Protein AF-A0A0K0D2H6-F1 (afdb_monomer_lite)

Sequence (112 aa):
MRNFSMELILKVNMQIYLVNLNDKCRLMITTSVRDDGMPDEGEHCPQVMDVLVYCVDSAPSLVNYSRVAQFEYVMFGRVYWIEGDDSGSNGARIAAYASFRGLLMRLKGGIF

InterPro domains:
  IPR005570 DNA-directed RNA polymerases I, II, and III subunit RPABC3 [PF03870] (3-109)
  IPR005570 DNA-directed RNA polymerases I, II, and III subunit RPABC3 [PTHR10917] (3-109)
  IPR005570 DNA-directed RNA polymerases I, II, and III subunit RPABC3 [S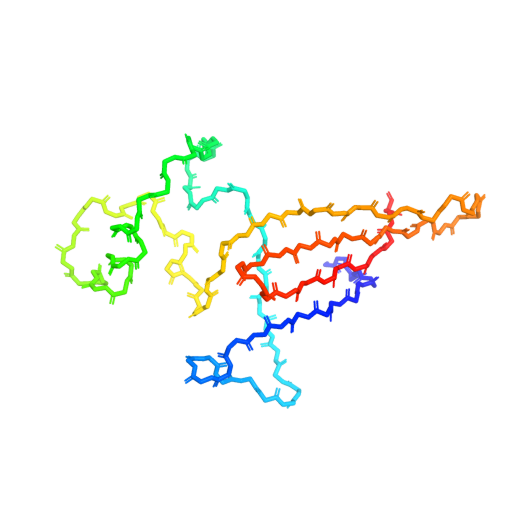M00658] (2-112)
  IPR012340 Nucleic acid-binding, OB-fold [G3DSA:2.40.50.140] (1-111)
  IPR012340 Nucleic acid-binding, OB-fold [SSF50249] (3-110)

Organism: Angiostrongylus cantonensis (NCBI:txid6313)

pLDDT: mean 75.75, std 19.24, range [37.97, 97.69]

Radius of gyration: 16.86 Å; chains: 1; bounding box: 42×36×37 Å

Foldseek 3Di:
DDDFPKDKDWFDDCVQPPDDPPDDDDDDDDQDQFPVPDGDPPPPDVCLVVCLVVPPPPDPPCPGRVSPVVDPDDFDWDWDDKDWDPPPDPWIKIWTWIDRPNIIMIMIGTDD

Structure (mmCIF, N/CA/C/O backbone):
data_AF-A0A0K0D2H6-F1
#
_entry.id   AF-A0A0K0D2H6-F1
#
loop_
_atom_site.group_PDB
_atom_site.id
_atom_site.type_symbol
_atom_site.label_atom_id
_atom_site.label_alt_id
_atom_site.label_comp_id
_atom_site.label_asym_id
_atom_site.label_entity_id
_atom_site.label_seq_id
_atom_site.pdbx_PDB_ins_code
_atom_site.Cartn_x
_atom_site.Cartn_y
_atom_site.Cartn_z
_atom_site.occupancy
_atom_site.B_iso_or_equiv
_atom_site.auth_seq_id
_atom_site.auth_comp_id
_atom_site.auth_asym_id
_atom_site.auth_atom_id
_atom_site.pdbx_PDB_model_num
ATOM 1 N N . MET A 1 1 ? -9.234 -16.355 -10.436 1.00 44.31 1 MET A N 1
ATOM 2 C CA . MET A 1 1 ? -8.472 -15.403 -9.601 1.00 44.31 1 MET A CA 1
ATOM 3 C C . MET A 1 1 ? -6.997 -15.754 -9.760 1.00 44.31 1 MET A C 1
ATOM 5 O O . MET A 1 1 ? -6.615 -16.847 -9.363 1.00 44.31 1 MET A O 1
ATOM 9 N N . ARG A 1 2 ? -6.206 -14.944 -10.481 1.00 50.50 2 ARG A N 1
ATOM 10 C CA . ARG A 1 2 ? -4.765 -15.214 -10.641 1.00 50.50 2 ARG A CA 1
ATOM 11 C C . ARG A 1 2 ? -4.081 -14.881 -9.320 1.00 50.50 2 ARG A C 1
ATOM 13 O O . ARG A 1 2 ? -4.241 -13.774 -8.821 1.00 50.50 2 ARG A O 1
ATOM 20 N N . ASN A 1 3 ? -3.384 -15.856 -8.751 1.00 60.81 3 ASN A N 1
ATOM 21 C CA . ASN A 1 3 ? -2.588 -15.652 -7.553 1.00 60.81 3 ASN A CA 1
ATOM 22 C C . ASN A 1 3 ? -1.203 -15.182 -7.998 1.00 60.81 3 ASN A C 1
ATOM 24 O O . ASN A 1 3 ? -0.542 -15.862 -8.784 1.00 60.81 3 ASN A O 1
ATOM 28 N N . PHE A 1 4 ? -0.802 -13.996 -7.559 1.00 71.50 4 PHE A N 1
ATOM 29 C CA . PHE A 1 4 ? 0.468 -13.396 -7.935 1.00 71.50 4 PHE A CA 1
ATOM 30 C C . PHE A 1 4 ? 1.441 -13.523 -6.768 1.00 71.50 4 PHE A C 1
ATOM 32 O O . PHE A 1 4 ? 1.119 -13.158 -5.641 1.00 71.50 4 PHE A O 1
ATOM 39 N N . SER A 1 5 ? 2.637 -14.052 -7.034 1.00 81.56 5 SER A N 1
ATOM 40 C CA . SER A 1 5 ? 3.681 -14.191 -6.017 1.00 81.56 5 SER A CA 1
ATOM 41 C C . SER A 1 5 ? 4.319 -12.826 -5.730 1.00 81.56 5 SER A C 1
ATOM 43 O O . SER A 1 5 ? 5.323 -12.454 -6.350 1.00 81.56 5 SER A O 1
ATOM 45 N N . MET A 1 6 ? 3.728 -12.082 -4.795 1.00 89.31 6 MET A N 1
ATOM 46 C CA . MET A 1 6 ? 4.206 -10.784 -4.314 1.00 89.31 6 MET A CA 1
ATOM 47 C C . MET A 1 6 ? 4.637 -10.856 -2.846 1.00 89.31 6 MET A C 1
ATOM 49 O O . MET A 1 6 ? 4.089 -11.626 -2.063 1.00 89.31 6 MET A O 1
ATOM 53 N N . GLU A 1 7 ? 5.617 -10.036 -2.483 1.00 92.50 7 GLU A N 1
ATOM 54 C CA . GLU A 1 7 ? 6.116 -9.867 -1.120 1.00 92.50 7 GLU A CA 1
ATOM 55 C C . GLU A 1 7 ? 5.937 -8.404 -0.702 1.00 92.50 7 GLU A C 1
ATOM 57 O O . GLU A 1 7 ? 6.311 -7.491 -1.444 1.00 92.50 7 GLU A O 1
ATOM 62 N N . LEU A 1 8 ? 5.377 -8.186 0.488 1.00 94.12 8 LEU A N 1
ATOM 63 C CA . LEU A 1 8 ? 5.143 -6.866 1.062 1.00 94.12 8 LEU A CA 1
ATOM 64 C C . LEU A 1 8 ? 5.908 -6.732 2.380 1.00 94.12 8 LEU A C 1
ATOM 66 O O . LEU A 1 8 ? 5.733 -7.538 3.289 1.00 94.12 8 LEU A O 1
ATOM 70 N N . ILE A 1 9 ? 6.692 -5.664 2.498 1.00 96.19 9 ILE A N 1
ATOM 71 C CA . ILE A 1 9 ? 7.186 -5.150 3.777 1.00 96.19 9 ILE A CA 1
ATOM 72 C C . ILE A 1 9 ? 6.538 -3.789 3.990 1.00 96.19 9 ILE A C 1
ATOM 74 O O . ILE A 1 9 ? 6.627 -2.928 3.116 1.00 96.19 9 ILE A O 1
ATOM 78 N N . LEU A 1 10 ? 5.905 -3.583 5.142 1.00 96.19 10 LEU A N 1
ATOM 79 C CA . LEU A 1 10 ? 5.204 -2.344 5.463 1.00 96.19 10 LEU A CA 1
ATOM 80 C C . LEU A 1 10 ? 5.380 -1.992 6.942 1.00 96.19 10 LEU A C 1
ATOM 82 O O . LEU A 1 10 ? 5.102 -2.812 7.814 1.00 96.19 10 LEU A O 1
ATOM 86 N N . LYS A 1 11 ? 5.813 -0.760 7.229 1.00 96.38 11 LYS A N 1
ATOM 87 C CA . LYS A 1 11 ? 5.752 -0.196 8.583 1.00 96.38 11 LYS A CA 1
ATOM 88 C C . LYS A 1 11 ? 4.353 0.364 8.843 1.00 96.38 11 LYS A C 1
ATOM 90 O O . LYS A 1 11 ? 3.876 1.187 8.070 1.00 96.38 11 LYS A O 1
ATOM 95 N N . VAL A 1 12 ? 3.737 -0.043 9.950 1.00 93.81 12 VAL A N 1
ATOM 96 C CA . VAL A 1 12 ? 2.414 0.421 10.398 1.00 93.81 12 VAL A CA 1
ATOM 97 C C . VAL A 1 12 ? 2.501 1.014 11.800 1.00 93.81 12 VAL A C 1
ATOM 99 O O . VAL A 1 12 ? 3.365 0.631 12.592 1.00 93.81 12 VAL A O 1
ATOM 102 N N . ASN A 1 13 ? 1.607 1.950 12.121 1.00 93.00 13 ASN A N 1
ATOM 103 C CA . ASN A 1 13 ? 1.492 2.475 13.479 1.00 93.00 13 ASN A CA 1
ATOM 104 C C . ASN A 1 13 ? 0.574 1.577 14.329 1.00 93.00 13 ASN A C 1
ATOM 106 O O . ASN A 1 13 ? -0.647 1.735 14.307 1.00 93.00 13 ASN A O 1
ATOM 110 N N . MET A 1 14 ? 1.174 0.675 15.113 1.00 92.25 14 MET A N 1
ATOM 111 C CA . MET A 1 14 ? 0.436 -0.288 15.944 1.00 92.25 14 MET A CA 1
ATOM 112 C C . MET A 1 14 ? -0.303 0.324 17.141 1.00 92.25 14 MET A C 1
ATOM 114 O O . MET A 1 14 ? -1.109 -0.362 17.760 1.00 92.25 14 MET A O 1
ATOM 118 N N . GLN A 1 15 ? -0.060 1.597 17.477 1.00 92.31 15 GLN A N 1
ATOM 119 C CA . GLN A 1 15 ? -0.806 2.267 18.547 1.00 92.31 15 GLN A CA 1
ATOM 120 C C . GLN A 1 15 ? -2.248 2.581 18.125 1.00 92.31 15 GLN A C 1
ATOM 122 O O . GLN A 1 15 ? -3.136 2.609 18.971 1.00 92.31 15 GLN A O 1
ATOM 127 N N . ILE A 1 16 ? -2.472 2.831 16.831 1.00 90.06 16 ILE A N 1
ATOM 128 C CA . ILE A 1 16 ? -3.784 3.220 16.285 1.00 90.06 16 ILE A CA 1
ATOM 129 C C . ILE A 1 16 ? -4.422 2.126 15.427 1.00 90.06 16 ILE A C 1
ATOM 131 O O . ILE A 1 16 ? -5.637 2.112 15.275 1.00 90.06 16 ILE A O 1
ATOM 135 N N . TYR A 1 17 ? -3.619 1.210 14.879 1.00 91.25 17 TYR A N 1
ATOM 136 C CA . TYR A 1 17 ? -4.100 0.074 14.103 1.00 91.25 17 TYR A CA 1
ATOM 137 C C . TYR A 1 17 ? -3.337 -1.184 14.503 1.00 91.25 17 TYR A C 1
ATOM 139 O O . TYR A 1 17 ? -2.194 -1.397 14.090 1.00 91.25 17 TYR A O 1
ATOM 147 N N . LEU A 1 18 ? -3.957 -1.991 15.362 1.00 93.25 18 LEU A N 1
ATOM 148 C CA . LEU A 1 18 ? -3.348 -3.211 15.872 1.00 93.25 18 LEU A CA 1
ATOM 149 C C . LEU A 1 18 ? -3.352 -4.289 14.786 1.00 93.25 18 LEU A C 1
ATOM 151 O O . LEU A 1 18 ? -4.392 -4.580 14.204 1.00 93.25 18 LEU A O 1
ATOM 155 N N . VAL A 1 19 ? -2.193 -4.903 14.559 1.00 92.69 19 VAL A N 1
ATOM 156 C CA . VAL A 1 19 ? -2.028 -6.017 13.622 1.00 92.69 19 VAL A CA 1
ATOM 157 C C . VAL A 1 19 ? -1.414 -7.194 14.365 1.00 92.69 19 VAL A C 1
ATOM 159 O O . VAL A 1 19 ? -0.396 -7.035 15.041 1.00 92.69 19 VAL A O 1
ATOM 162 N N . ASN A 1 20 ? -2.011 -8.373 14.225 1.00 93.81 20 ASN A N 1
ATOM 163 C CA . ASN A 1 20 ? -1.535 -9.613 14.822 1.00 93.81 20 ASN A CA 1
ATOM 164 C C . ASN A 1 20 ? -0.891 -10.529 13.778 1.00 93.81 20 ASN A C 1
ATOM 166 O O . ASN A 1 20 ? -1.110 -10.433 12.567 1.00 93.81 20 ASN A O 1
ATOM 170 N N . LEU A 1 21 ? -0.077 -11.465 14.263 1.00 93.69 21 LEU A N 1
ATOM 171 C CA . LEU A 1 21 ? 0.484 -12.514 13.419 1.00 93.69 21 LEU A CA 1
ATOM 172 C C . LEU A 1 21 ? -0.646 -13.365 12.821 1.00 93.69 21 LEU A C 1
ATOM 174 O O . LEU A 1 21 ?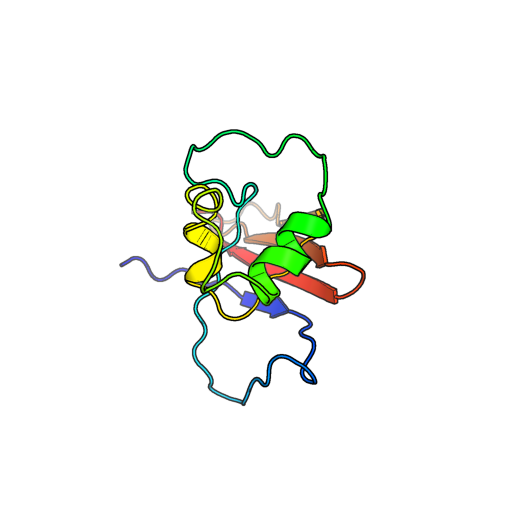 -1.544 -13.797 13.538 1.00 93.69 21 LEU A O 1
ATOM 178 N N . ASN A 1 22 ? -0.536 -13.662 11.524 1.00 93.31 22 ASN A N 1
ATOM 179 C CA . ASN A 1 22 ? -1.520 -14.392 10.710 1.00 93.31 22 ASN A CA 1
ATOM 180 C C . ASN A 1 22 ? -2.809 -13.631 10.361 1.00 93.31 22 ASN A C 1
ATOM 182 O O . ASN A 1 22 ? -3.699 -14.226 9.742 1.00 93.31 22 ASN A O 1
ATOM 186 N N . ASP A 1 23 ? -2.900 -12.336 10.674 1.00 93.31 23 ASP A N 1
ATOM 187 C CA . ASP A 1 23 ? -4.007 -11.516 10.189 1.00 93.31 23 ASP A CA 1
ATOM 188 C C . ASP A 1 23 ? -3.998 -11.455 8.656 1.00 93.31 23 ASP A C 1
ATOM 190 O O . ASP A 1 23 ? -2.965 -11.276 8.003 1.00 93.31 23 ASP A O 1
ATOM 194 N N . LYS A 1 24 ? -5.183 -11.612 8.064 1.00 92.50 24 LYS A N 1
ATOM 195 C CA . LYS A 1 24 ? -5.398 -11.414 6.630 1.00 92.50 24 LYS A CA 1
ATOM 196 C C . LYS A 1 24 ? -5.875 -9.990 6.418 1.00 92.50 24 LYS A C 1
ATOM 198 O O . LYS A 1 24 ? -6.935 -9.624 6.913 1.00 92.50 24 LYS A O 1
ATOM 203 N N . CYS A 1 25 ? -5.132 -9.210 5.645 1.00 88.19 25 CYS A N 1
ATOM 204 C CA . CYS A 1 25 ? -5.500 -7.836 5.335 1.00 88.19 25 CYS A CA 1
ATOM 205 C C . CYS A 1 25 ? -5.874 -7.663 3.858 1.00 88.19 25 CYS A C 1
ATOM 207 O O . CYS A 1 25 ? -5.395 -8.376 2.972 1.00 88.19 25 CYS A O 1
ATOM 209 N N . ARG A 1 26 ? -6.743 -6.682 3.596 1.00 91.81 26 ARG A N 1
ATOM 210 C CA . ARG A 1 26 ? -7.042 -6.188 2.251 1.00 91.81 26 ARG A CA 1
ATOM 211 C C . ARG A 1 26 ? -6.268 -4.893 2.035 1.00 91.81 26 ARG A C 1
ATOM 213 O O . ARG A 1 26 ? -6.570 -3.890 2.672 1.00 91.81 26 ARG A O 1
ATOM 220 N N . LEU A 1 27 ? -5.300 -4.913 1.123 1.00 91.00 27 LEU A N 1
ATOM 221 C CA . LEU A 1 27 ? -4.514 -3.738 0.749 1.00 91.00 27 LEU A CA 1
ATOM 222 C C . LEU A 1 27 ? -5.006 -3.161 -0.581 1.00 91.00 27 LEU A C 1
ATOM 224 O O . LEU A 1 27 ? -5.203 -3.899 -1.545 1.00 91.00 27 LEU A O 1
ATOM 228 N N . MET A 1 28 ? -5.139 -1.837 -0.643 1.00 90.75 28 MET A N 1
ATOM 229 C CA . MET A 1 28 ? -5.362 -1.090 -1.878 1.00 90.75 28 MET A CA 1
ATOM 230 C C . MET A 1 28 ? -4.352 0.051 -1.971 1.00 90.75 28 MET A C 1
ATOM 232 O O . MET A 1 28 ? -4.159 0.794 -1.014 1.00 90.75 28 MET A O 1
ATOM 236 N N . ILE A 1 29 ? -3.721 0.190 -3.136 1.00 89.44 29 ILE A N 1
ATOM 237 C CA . ILE A 1 29 ? -2.852 1.321 -3.469 1.00 89.44 29 ILE A CA 1
ATOM 238 C C . ILE A 1 29 ? -3.564 2.110 -4.564 1.00 89.44 29 ILE A C 1
ATOM 240 O O . ILE A 1 29 ? -3.976 1.536 -5.571 1.00 89.44 29 ILE A O 1
ATOM 244 N N . THR A 1 30 ? -3.733 3.414 -4.359 1.00 87.19 30 THR A N 1
ATOM 245 C CA . THR A 1 30 ? -4.402 4.310 -5.307 1.00 87.19 30 THR A CA 1
ATOM 246 C C . THR A 1 30 ? -3.686 5.654 -5.352 1.00 87.19 30 THR A C 1
ATOM 248 O O . THR A 1 30 ? -3.113 6.087 -4.353 1.00 87.19 30 THR A O 1
ATOM 251 N N . THR A 1 31 ? -3.709 6.307 -6.510 1.00 83.56 31 THR A N 1
ATOM 252 C CA . THR A 1 31 ? -3.178 7.666 -6.702 1.00 83.56 31 THR A CA 1
ATOM 253 C C . THR A 1 31 ? -4.216 8.751 -6.420 1.00 83.56 31 THR A C 1
ATOM 255 O O . THR A 1 31 ? -3.849 9.914 -6.310 1.00 83.56 31 THR A O 1
ATOM 258 N N . SER A 1 32 ? -5.496 8.382 -6.308 1.00 78.75 32 SER A N 1
ATOM 259 C CA . SER A 1 32 ? -6.602 9.284 -5.978 1.00 78.75 32 SER A CA 1
ATOM 260 C C . SER A 1 32 ? -7.580 8.595 -5.031 1.00 78.75 32 SER A C 1
ATOM 262 O O . SER A 1 32 ? -7.844 7.393 -5.149 1.00 78.75 32 SER A O 1
ATOM 264 N N . VAL A 1 33 ? -8.099 9.359 -4.071 1.00 74.50 33 VAL A N 1
ATOM 265 C CA . VAL A 1 33 ? -9.156 8.911 -3.151 1.00 74.50 33 VAL A CA 1
ATOM 266 C C . VAL A 1 33 ? -10.545 9.088 -3.775 1.00 74.50 33 VAL A C 1
ATOM 268 O O . VAL A 1 33 ? -11.500 8.450 -3.337 1.00 74.50 33 VAL A O 1
ATOM 271 N N . ARG A 1 34 ? -10.648 9.927 -4.812 1.00 72.12 34 ARG A N 1
ATOM 272 C CA . ARG A 1 34 ? -11.903 10.219 -5.499 1.00 72.12 34 ARG A CA 1
ATOM 273 C C . ARG A 1 34 ? -12.375 9.008 -6.298 1.00 72.12 34 ARG A C 1
ATOM 275 O O . ARG A 1 34 ? -11.575 8.292 -6.902 1.00 72.12 34 ARG A O 1
ATOM 282 N N . ASP A 1 35 ? -13.687 8.819 -6.351 1.00 71.12 35 ASP A N 1
ATOM 283 C CA . ASP A 1 35 ? -14.302 7.773 -7.178 1.00 71.12 35 ASP A CA 1
ATOM 284 C C . ASP A 1 35 ? -14.572 8.203 -8.627 1.00 71.12 35 ASP A C 1
ATOM 286 O O . ASP A 1 35 ? -14.888 7.365 -9.468 1.00 71.12 35 ASP A O 1
ATOM 290 N N . ASP A 1 36 ? -14.377 9.484 -8.943 1.00 70.94 36 ASP A N 1
ATOM 291 C CA . ASP A 1 36 ? -14.575 10.053 -10.283 1.00 70.94 36 ASP A CA 1
ATOM 292 C C . ASP A 1 36 ? -13.393 9.834 -11.246 1.00 70.94 36 ASP A C 1
ATOM 294 O O . ASP A 1 36 ? -13.475 10.195 -12.418 1.00 70.94 36 ASP A O 1
ATOM 298 N N . GLY A 1 37 ? -12.298 9.231 -10.772 1.00 67.00 37 GLY A N 1
ATOM 299 C CA . GLY A 1 37 ? -11.114 8.945 -11.583 1.00 67.00 37 GLY A CA 1
ATOM 300 C C . GLY A 1 37 ? -10.287 10.177 -11.955 1.00 67.00 37 GLY A C 1
ATOM 301 O O . GLY A 1 37 ? -9.307 10.038 -12.689 1.00 67.00 37 GLY A O 1
ATOM 302 N N . MET A 1 38 ? -10.635 11.361 -11.443 1.00 69.12 38 MET A N 1
ATOM 303 C CA . MET A 1 38 ? -9.836 12.560 -11.659 1.00 69.12 38 MET A CA 1
ATOM 304 C C . MET A 1 38 ? -8.533 12.486 -10.847 1.00 69.12 38 MET A C 1
ATOM 306 O O . MET A 1 38 ? -8.528 11.963 -9.720 1.00 69.12 38 MET A O 1
ATOM 310 N N . PRO A 1 39 ? -7.411 12.981 -11.409 1.00 65.75 39 PRO A N 1
ATOM 311 C CA . PRO A 1 39 ? -6.152 13.048 -10.683 1.00 65.75 39 PRO A CA 1
ATOM 312 C C . PRO A 1 39 ? -6.308 13.928 -9.441 1.00 65.75 39 PRO A C 1
ATOM 314 O O . PRO A 1 39 ? -7.070 14.893 -9.431 1.00 65.75 39 PRO A O 1
ATOM 317 N N . ASP A 1 40 ? -5.588 13.571 -8.382 1.00 65.38 40 ASP A N 1
ATOM 318 C CA . ASP A 1 40 ? -5.532 14.383 -7.172 1.00 65.38 40 ASP A CA 1
ATOM 319 C C . ASP A 1 40 ? -4.796 15.697 -7.493 1.00 65.38 40 ASP A C 1
ATOM 321 O O . ASP A 1 40 ? -3.665 15.670 -7.983 1.00 65.38 40 ASP A O 1
ATOM 325 N N . GLU A 1 41 ? -5.431 16.850 -7.261 1.00 64.31 41 GLU A N 1
ATOM 326 C CA . GLU A 1 41 ? -4.910 18.173 -7.663 1.00 64.31 41 GLU A CA 1
ATOM 327 C C . GLU A 1 41 ? -3.781 18.679 -6.743 1.00 64.31 41 GLU A C 1
ATOM 329 O O . GLU A 1 41 ? -3.324 19.814 -6.847 1.00 64.31 41 GLU A O 1
ATOM 334 N N . GLY A 1 42 ? -3.279 17.823 -5.848 1.00 53.72 42 GLY A N 1
ATOM 335 C CA . GLY A 1 42 ? -2.123 18.107 -4.999 1.00 53.72 42 GLY A CA 1
ATOM 336 C C . GLY A 1 42 ? -2.425 19.021 -3.811 1.00 53.72 42 GLY A C 1
ATOM 337 O O . GLY A 1 42 ? -1.553 19.201 -2.956 1.00 53.72 42 GLY A O 1
ATOM 338 N N . GLU A 1 43 ? -3.646 19.547 -3.703 1.00 52.38 43 GLU A N 1
ATOM 339 C CA . GLU A 1 43 ? -4.093 20.265 -2.518 1.00 52.38 43 GLU A CA 1
ATOM 340 C C . GLU A 1 43 ? -4.489 19.258 -1.440 1.00 52.38 43 GLU A C 1
ATOM 342 O O . GLU A 1 43 ? -5.601 18.739 -1.351 1.00 52.38 43 GLU A O 1
ATOM 347 N N . HIS A 1 44 ? -3.497 18.932 -0.620 1.00 51.28 44 HIS A N 1
ATOM 348 C CA . HIS A 1 44 ? -3.686 18.103 0.548 1.00 51.28 44 HIS A CA 1
ATOM 349 C C . HIS A 1 44 ? -4.513 18.894 1.563 1.00 51.28 44 HIS A C 1
ATOM 351 O O . HIS A 1 44 ? -3.961 19.647 2.358 1.00 51.28 44 HIS A O 1
ATOM 357 N N . CYS A 1 45 ? -5.839 18.763 1.528 1.00 47.78 45 CYS A N 1
ATOM 358 C CA . CYS A 1 45 ? -6.697 19.317 2.565 1.00 47.78 45 CYS A CA 1
ATOM 359 C C . CYS A 1 45 ? -6.566 18.441 3.824 1.00 47.78 45 CYS A C 1
ATOM 361 O O . CYS A 1 45 ? -7.174 17.368 3.863 1.00 47.78 45 CYS A O 1
ATOM 363 N N . PRO A 1 46 ? -5.839 18.860 4.886 1.00 47.72 46 PRO A N 1
ATOM 364 C CA . PRO A 1 46 ? -5.846 18.138 6.166 1.00 47.72 46 PRO A CA 1
ATOM 365 C C . PRO A 1 46 ? -7.272 17.997 6.712 1.00 47.72 46 PRO A C 1
ATOM 367 O O . PRO A 1 46 ? -7.607 16.992 7.326 1.00 47.72 46 PRO A O 1
ATOM 370 N N . GLN A 1 47 ? -8.134 18.950 6.348 1.00 47.22 47 GLN A N 1
ATOM 371 C CA . GLN A 1 47 ? -9.565 18.946 6.611 1.00 47.22 47 GLN A CA 1
ATOM 372 C C . GLN A 1 47 ? -10.250 17.678 6.102 1.00 47.22 47 GLN A C 1
ATOM 374 O O . GLN A 1 47 ? -11.131 17.193 6.776 1.00 47.22 47 GLN A O 1
ATOM 379 N N . VAL A 1 48 ? -9.848 17.090 4.971 1.00 49.66 48 VAL A N 1
ATOM 380 C CA . VAL A 1 48 ? -10.496 15.882 4.422 1.00 49.66 48 VAL A CA 1
ATOM 381 C C . VAL A 1 48 ? -10.117 14.628 5.219 1.00 49.66 48 VAL A C 1
ATOM 383 O O . VAL A 1 48 ? -10.940 13.729 5.363 1.00 49.66 48 VAL A O 1
ATOM 386 N N . MET A 1 49 ? -8.914 14.574 5.803 1.00 48.16 49 MET A N 1
ATOM 387 C CA . MET A 1 49 ? -8.528 13.483 6.708 1.00 48.16 49 MET A CA 1
ATOM 388 C C . MET A 1 49 ? -9.111 13.659 8.113 1.00 48.16 49 MET A C 1
ATOM 390 O O . MET A 1 49 ? -9.611 12.686 8.669 1.00 48.16 49 MET A O 1
ATOM 394 N N . ASP A 1 50 ? -9.133 14.882 8.650 1.00 44.19 50 ASP A N 1
ATOM 395 C CA . ASP A 1 50 ? -9.799 15.173 9.928 1.00 44.19 50 ASP A CA 1
ATOM 396 C C . ASP A 1 50 ? -11.325 14.970 9.825 1.00 44.19 50 ASP A C 1
ATOM 398 O O . ASP A 1 50 ? -11.952 14.455 10.748 1.00 44.19 50 ASP A O 1
ATOM 402 N N . VAL A 1 51 ? -11.927 15.288 8.674 1.00 42.12 51 V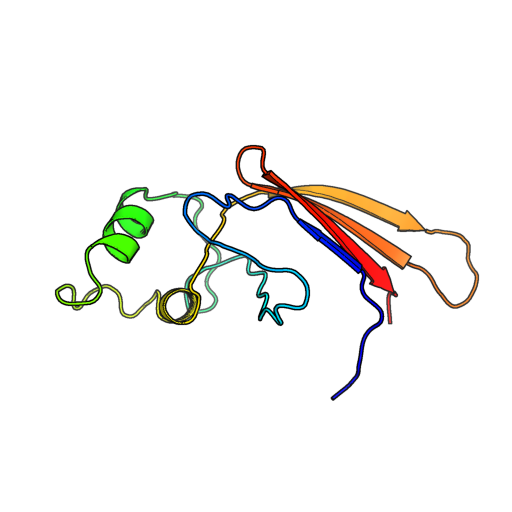AL A N 1
ATOM 403 C CA . VAL A 1 51 ? -13.354 15.075 8.380 1.00 42.12 51 VAL A CA 1
ATOM 404 C C . VAL A 1 51 ? -13.673 13.595 8.169 1.00 42.12 51 VAL A C 1
ATOM 406 O O . VAL A 1 51 ? -14.708 13.142 8.642 1.00 42.12 51 VAL A O 1
ATOM 409 N N . LEU A 1 52 ? -12.800 12.793 7.551 1.00 46.22 52 LEU A N 1
ATOM 410 C CA . LEU A 1 52 ? -13.016 11.338 7.480 1.00 46.22 52 LEU A CA 1
ATOM 411 C C . LEU A 1 52 ? -12.984 10.667 8.866 1.00 46.22 52 LEU A C 1
ATOM 413 O O . LEU A 1 52 ? -13.617 9.631 9.047 1.00 46.22 52 LEU A O 1
ATOM 417 N N . VAL A 1 53 ? -12.318 11.279 9.853 1.00 46.50 53 VAL A N 1
ATOM 418 C CA . VAL A 1 53 ? -12.308 10.822 11.254 1.00 46.50 53 VAL A CA 1
ATOM 419 C C . VAL A 1 53 ? -13.515 11.350 12.056 1.00 46.50 53 VAL A C 1
ATOM 421 O O . VAL A 1 53 ? -13.939 10.689 13.000 1.00 46.50 53 VAL A O 1
ATOM 424 N N . TYR A 1 54 ? -14.117 12.488 11.678 1.00 37.97 54 TYR A N 1
ATOM 425 C CA . TYR A 1 54 ? -15.229 13.124 12.417 1.00 37.97 54 TYR A CA 1
ATOM 426 C C . TYR A 1 54 ? -16.618 13.058 11.755 1.00 37.97 54 TYR A C 1
ATOM 428 O O . TYR A 1 54 ? -17.606 13.440 12.382 1.00 37.97 54 TYR A O 1
ATOM 436 N N . CYS A 1 55 ? -16.736 12.635 10.496 1.00 43.03 55 CYS A N 1
ATOM 437 C CA . CYS A 1 55 ? -17.952 12.849 9.701 1.00 43.03 55 CYS A CA 1
ATOM 438 C C . CYS A 1 55 ? -18.508 11.582 9.050 1.00 43.03 55 CYS A C 1
ATOM 440 O O . CYS A 1 55 ? -19.037 11.650 7.942 1.00 43.03 55 CYS A O 1
ATOM 442 N N . VAL A 1 56 ? -18.459 10.444 9.747 1.00 44.66 56 VAL A N 1
ATOM 443 C CA . VAL A 1 56 ? -19.272 9.281 9.347 1.00 44.66 56 VAL A CA 1
ATOM 444 C C . VAL A 1 56 ? -20.778 9.598 9.438 1.00 44.66 56 VAL A C 1
ATOM 446 O O . VAL A 1 56 ? -21.543 9.053 8.650 1.00 44.66 56 VAL A O 1
ATOM 449 N N . ASP A 1 57 ? -21.193 10.573 10.264 1.00 40.91 57 ASP A N 1
ATOM 450 C CA . ASP A 1 57 ? -22.622 10.804 10.540 1.00 40.91 57 ASP A CA 1
ATOM 451 C C . ASP A 1 57 ? -23.226 12.145 10.049 1.00 40.91 57 ASP A C 1
ATOM 453 O O . ASP A 1 57 ? -24.445 12.295 10.113 1.00 40.91 57 ASP A O 1
ATOM 457 N N . SER A 1 58 ? -22.452 13.123 9.536 1.00 40.00 58 SER A N 1
ATOM 458 C CA . SER A 1 58 ? -22.969 14.518 9.450 1.00 40.00 58 SER A CA 1
ATOM 459 C C . SER A 1 58 ? -22.691 15.354 8.185 1.00 40.00 58 SER A C 1
ATOM 461 O O . SER A 1 58 ? -23.055 16.529 8.182 1.00 40.00 58 SER A O 1
ATOM 463 N N . ALA A 1 59 ? -22.094 14.841 7.099 1.00 46.81 59 ALA A N 1
ATOM 464 C CA . ALA A 1 59 ? -21.761 15.691 5.938 1.00 46.81 59 ALA A CA 1
ATOM 465 C C . ALA A 1 59 ? -22.243 15.137 4.574 1.00 46.81 59 ALA A C 1
ATOM 467 O O . ALA A 1 59 ? -21.613 14.234 4.023 1.00 46.81 59 ALA A O 1
ATOM 468 N N . PRO A 1 60 ? -23.279 15.731 3.943 1.00 41.78 60 PRO A N 1
ATOM 469 C CA . PRO A 1 60 ? -23.769 15.323 2.617 1.00 41.78 60 PRO A CA 1
ATOM 470 C C . PRO A 1 60 ? -22.809 15.640 1.446 1.00 41.78 60 PRO A C 1
ATOM 472 O O . PRO A 1 60 ? -23.098 15.291 0.307 1.00 41.78 60 PRO A O 1
ATOM 475 N N . SER A 1 61 ? -21.651 16.266 1.706 1.00 45.50 61 SER A N 1
ATOM 476 C CA . SER A 1 61 ? -20.630 16.635 0.706 1.00 45.50 61 SER A CA 1
ATOM 477 C C . SER A 1 61 ? -19.472 15.626 0.567 1.00 45.50 61 SER A C 1
ATOM 479 O O . SER A 1 61 ? -18.560 15.854 -0.227 1.00 45.50 61 SER A O 1
ATOM 481 N N . LEU A 1 62 ? -19.482 14.512 1.312 1.00 48.97 62 LEU A N 1
ATOM 482 C CA . LEU A 1 62 ? -18.429 13.479 1.277 1.00 48.97 62 LEU A CA 1
ATOM 483 C C . LEU A 1 62 ? -18.669 12.361 0.250 1.00 48.97 62 LEU A C 1
ATOM 485 O O . LEU A 1 62 ? -17.937 11.373 0.233 1.00 48.97 62 LEU A O 1
ATOM 489 N N . VAL A 1 63 ? -19.653 12.527 -0.640 1.00 47.78 63 VAL A N 1
ATOM 490 C CA . VAL A 1 63 ? -20.034 11.542 -1.675 1.00 47.78 63 VAL A CA 1
ATOM 491 C C . VAL A 1 63 ? -18.840 11.102 -2.540 1.00 47.78 63 VAL A C 1
ATOM 493 O O . VAL A 1 63 ? -18.814 9.969 -3.012 1.00 47.78 63 VAL A O 1
ATOM 496 N N . ASN A 1 64 ? -17.810 11.942 -2.678 1.00 53.16 64 ASN A N 1
ATOM 497 C CA . ASN A 1 64 ? -16.635 11.651 -3.502 1.00 53.16 64 ASN A CA 1
ATOM 498 C C . ASN A 1 64 ? -15.547 10.800 -2.819 1.00 53.16 64 ASN A C 1
ATOM 500 O O . ASN A 1 64 ? -14.582 10.452 -3.491 1.00 53.16 64 ASN A O 1
ATOM 504 N N . TYR A 1 65 ? -15.669 10.459 -1.529 1.00 62.72 65 TYR A N 1
ATOM 505 C CA . TYR A 1 65 ? -14.638 9.722 -0.772 1.00 62.72 65 TYR A CA 1
ATOM 506 C C . TYR A 1 65 ? -15.074 8.303 -0.357 1.00 62.72 65 TYR A C 1
ATOM 508 O O . TYR A 1 65 ? -14.523 7.732 0.590 1.00 62.72 65 TYR A O 1
ATOM 516 N N . SER A 1 66 ? -16.051 7.709 -1.059 1.00 68.31 66 SER A N 1
ATOM 517 C CA . SER A 1 66 ? -16.601 6.381 -0.734 1.00 68.31 66 SER A CA 1
ATOM 518 C C . SER A 1 66 ? -15.524 5.291 -0.692 1.00 68.31 66 SER A C 1
ATOM 520 O O . SER A 1 66 ? -15.591 4.384 0.140 1.00 68.31 66 SER A O 1
ATOM 522 N N . ARG A 1 67 ? -14.476 5.418 -1.513 1.00 73.94 67 ARG A N 1
ATOM 523 C CA . ARG A 1 67 ? -13.326 4.505 -1.527 1.00 73.94 67 ARG A CA 1
ATOM 524 C C . ARG A 1 67 ? -12.649 4.320 -0.175 1.00 73.94 67 ARG A C 1
ATOM 526 O O . ARG A 1 67 ? -12.318 3.192 0.173 1.00 73.94 67 ARG A O 1
ATOM 533 N N . VAL A 1 68 ? -12.425 5.399 0.573 1.00 76.00 68 VAL A N 1
ATOM 534 C CA . VAL A 1 68 ? -11.699 5.336 1.853 1.00 76.00 68 VAL A CA 1
ATOM 535 C C . VAL A 1 68 ? -12.585 4.848 2.989 1.00 76.00 68 VAL A C 1
ATOM 537 O O . VAL A 1 68 ? -12.094 4.119 3.844 1.00 76.00 68 VAL A O 1
ATOM 540 N N . ALA A 1 69 ? -13.889 5.131 2.951 1.00 77.25 69 ALA A N 1
ATOM 541 C CA . ALA A 1 69 ? -14.838 4.640 3.953 1.00 77.25 69 ALA A CA 1
ATOM 542 C C . ALA A 1 69 ? -14.875 3.098 4.063 1.00 77.25 69 ALA A C 1
ATOM 544 O O . ALA A 1 69 ? -15.362 2.553 5.048 1.00 77.25 69 ALA A O 1
ATOM 545 N N . GLN A 1 70 ? -14.353 2.381 3.063 1.00 84.62 70 GLN A N 1
ATOM 546 C CA . GLN A 1 70 ? -14.271 0.918 3.039 1.00 84.62 70 GLN A CA 1
ATOM 547 C C . GLN A 1 70 ? -12.989 0.349 3.677 1.00 84.62 70 GLN A C 1
ATOM 549 O O . GLN A 1 70 ? -12.806 -0.873 3.671 1.00 84.62 70 GLN A O 1
ATOM 554 N N . PHE A 1 71 ? -12.072 1.190 4.164 1.00 86.88 71 PHE A N 1
ATOM 555 C CA . PHE A 1 71 ? -10.791 0.773 4.739 1.00 86.88 71 PHE A CA 1
ATOM 556 C C . PHE A 1 71 ? -10.612 1.343 6.146 1.00 86.88 71 PHE A C 1
ATOM 558 O O . PHE A 1 71 ? -10.941 2.490 6.417 1.00 86.88 71 PHE A O 1
ATOM 565 N N . GLU A 1 72 ? -10.043 0.532 7.034 1.00 88.19 72 GLU A N 1
ATOM 566 C CA . GLU A 1 72 ? -9.839 0.882 8.448 1.00 88.19 72 GLU A CA 1
ATOM 567 C C . GLU A 1 72 ? -8.574 1.716 8.675 1.00 88.19 72 GLU A C 1
ATOM 569 O O . GLU A 1 72 ? -8.451 2.424 9.671 1.00 88.19 72 GLU A O 1
ATOM 574 N N . TYR A 1 73 ? -7.611 1.621 7.756 1.00 89.56 73 TYR A N 1
ATOM 575 C CA . TYR A 1 73 ? -6.314 2.266 7.877 1.00 89.56 73 TYR A CA 1
ATOM 576 C C . TYR A 1 73 ? -5.892 2.881 6.547 1.00 89.56 73 TYR A C 1
ATOM 578 O O . TYR A 1 73 ? -5.861 2.206 5.516 1.00 89.56 73 TYR A O 1
ATOM 586 N N . VAL A 1 74 ? -5.547 4.168 6.580 1.00 89.06 74 VAL A N 1
ATOM 587 C CA . VAL A 1 74 ? -5.179 4.953 5.399 1.00 89.06 74 VAL A CA 1
ATOM 588 C C . VAL A 1 74 ? -3.836 5.620 5.630 1.00 89.06 74 VAL A C 1
ATOM 590 O O . VAL A 1 74 ? -3.580 6.206 6.680 1.00 89.06 74 VAL A O 1
ATOM 593 N N . MET A 1 75 ? -2.977 5.554 4.617 1.00 90.31 75 MET A N 1
ATOM 594 C CA . MET A 1 75 ? -1.697 6.247 4.599 1.00 90.31 75 MET A CA 1
ATOM 595 C C . MET A 1 75 ? -1.563 7.049 3.311 1.00 90.31 75 MET A C 1
ATOM 597 O O . MET A 1 75 ? -1.917 6.572 2.235 1.00 90.31 75 MET A O 1
ATOM 601 N N . PHE A 1 76 ? -0.978 8.240 3.419 1.00 88.81 76 PHE A N 1
ATOM 602 C CA . PHE A 1 76 ? -0.586 9.048 2.271 1.00 88.81 76 PHE A CA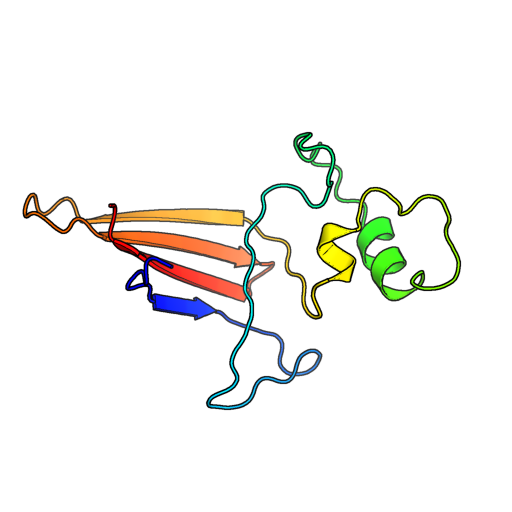 1
ATOM 603 C C . PHE A 1 76 ? 0.931 9.199 2.216 1.00 88.81 76 PHE A C 1
ATOM 605 O O . PHE A 1 76 ? 1.597 9.424 3.232 1.00 88.81 76 PHE A O 1
ATOM 612 N N . GLY A 1 77 ? 1.487 9.022 1.024 1.00 89.81 77 GLY A N 1
ATOM 613 C CA . GLY A 1 77 ? 2.921 8.909 0.836 1.00 89.81 77 GLY A CA 1
ATOM 614 C C . GLY A 1 77 ? 3.328 9.037 -0.618 1.00 89.81 77 GLY A C 1
ATOM 615 O O . GLY A 1 77 ? 2.512 9.309 -1.495 1.00 89.81 77 GLY A O 1
ATOM 616 N N . ARG A 1 78 ? 4.624 8.857 -0.866 1.00 90.69 78 ARG A N 1
ATOM 617 C CA . ARG A 1 78 ? 5.213 8.954 -2.203 1.00 90.69 78 ARG A CA 1
ATOM 618 C C . ARG A 1 78 ? 6.100 7.754 -2.481 1.00 90.69 78 ARG A C 1
ATOM 620 O O . ARG A 1 78 ? 6.837 7.306 -1.599 1.00 90.69 78 ARG A O 1
ATOM 627 N N . VAL A 1 79 ? 6.044 7.265 -3.716 1.00 94.31 79 VAL A N 1
ATOM 628 C CA . VAL A 1 79 ? 7.040 6.333 -4.253 1.00 94.31 79 VAL A CA 1
ATOM 629 C C . VAL A 1 79 ? 8.331 7.117 -4.467 1.00 94.31 79 VAL A C 1
ATOM 631 O O . VAL A 1 79 ? 8.295 8.200 -5.046 1.00 94.31 79 VAL A O 1
ATOM 634 N N . TYR A 1 80 ? 9.451 6.603 -3.967 1.00 95.38 80 TYR A N 1
ATOM 635 C CA . TYR A 1 80 ? 10.747 7.290 -4.059 1.00 95.38 80 TYR A CA 1
ATOM 636 C C . TYR A 1 80 ? 11.810 6.478 -4.798 1.00 95.38 80 TYR A C 1
ATOM 638 O O . TYR A 1 80 ? 12.814 7.041 -5.226 1.00 95.38 80 TYR A O 1
ATOM 646 N N . TRP A 1 81 ? 11.614 5.167 -4.940 1.00 95.75 81 TRP A N 1
ATOM 647 C CA . TRP A 1 81 ? 12.548 4.300 -5.643 1.00 95.75 81 TRP A CA 1
ATOM 648 C C . TRP A 1 81 ? 11.807 3.144 -6.304 1.00 95.75 81 TRP A C 1
ATOM 650 O O . TRP A 1 81 ? 10.875 2.575 -5.730 1.00 95.75 81 TRP A O 1
ATOM 660 N N . ILE A 1 82 ? 12.228 2.805 -7.516 1.00 93.94 82 ILE A N 1
ATOM 661 C CA . ILE A 1 82 ? 11.769 1.634 -8.254 1.00 93.94 82 ILE A CA 1
ATOM 662 C C . ILE A 1 82 ? 13.023 0.909 -8.722 1.00 93.94 82 ILE A C 1
ATOM 664 O O . ILE A 1 82 ? 13.919 1.516 -9.299 1.00 93.94 82 ILE A O 1
ATOM 668 N N . GLU A 1 83 ? 13.075 -0.384 -8.442 1.00 92.69 83 GLU A N 1
ATOM 669 C CA . GLU A 1 83 ? 14.198 -1.259 -8.740 1.00 92.69 83 GLU A CA 1
ATOM 670 C C . GLU A 1 83 ? 13.713 -2.383 -9.657 1.00 92.69 83 GLU A C 1
ATOM 672 O O . GLU A 1 83 ? 12.748 -3.077 -9.325 1.00 92.69 83 GLU A O 1
ATOM 677 N N . GLY A 1 84 ? 14.361 -2.546 -10.809 1.00 86.94 84 GLY A N 1
ATOM 678 C CA . GLY A 1 84 ? 14.122 -3.646 -11.741 1.00 86.94 84 GLY A CA 1
ATOM 679 C C . GLY A 1 84 ? 15.295 -4.621 -11.738 1.00 86.94 84 GLY A C 1
ATOM 680 O O . GLY A 1 84 ? 16.447 -4.205 -11.652 1.00 86.94 84 GLY A O 1
ATOM 681 N N . ASP A 1 85 ? 14.997 -5.916 -11.813 1.00 72.50 85 ASP A N 1
ATOM 682 C CA . ASP A 1 85 ? 15.990 -6.960 -12.055 1.00 72.50 85 ASP A CA 1
ATOM 683 C C . ASP A 1 85 ? 16.105 -7.202 -13.571 1.00 72.50 85 ASP A C 1
ATOM 685 O O . ASP A 1 85 ? 15.247 -7.856 -14.165 1.00 72.50 85 ASP A O 1
ATOM 689 N N . ASP A 1 86 ? 17.148 -6.638 -14.191 1.00 62.47 86 ASP A N 1
ATOM 690 C CA . ASP A 1 86 ? 17.445 -6.749 -15.632 1.00 62.47 86 ASP A CA 1
ATOM 691 C C . ASP A 1 86 ? 18.134 -8.075 -16.008 1.00 62.47 86 ASP A C 1
ATOM 693 O O . ASP A 1 86 ? 18.633 -8.239 -17.127 1.00 62.47 86 ASP A O 1
ATOM 697 N N . SER A 1 87 ? 18.192 -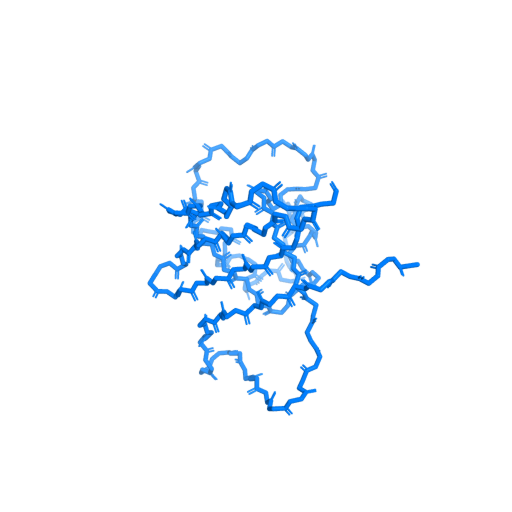9.054 -15.099 1.00 59.00 87 SER A N 1
ATOM 698 C CA . SER A 1 87 ? 18.681 -10.386 -15.446 1.00 59.00 87 SER A CA 1
ATOM 699 C C . SER A 1 87 ? 17.698 -11.035 -16.430 1.00 59.00 87 SER A C 1
ATOM 701 O O . SER A 1 87 ? 16.666 -11.569 -16.038 1.00 59.00 87 SER A O 1
ATOM 703 N N . GLY A 1 88 ? 18.008 -10.947 -17.733 1.00 54.03 88 GLY A N 1
ATOM 704 C CA . GLY A 1 88 ? 17.176 -11.306 -18.898 1.00 54.03 88 GLY A CA 1
ATOM 705 C C . GLY A 1 88 ? 16.750 -12.776 -19.040 1.00 54.03 88 GLY A C 1
ATOM 706 O O . GLY A 1 88 ? 16.676 -13.306 -20.146 1.00 54.03 88 GLY A O 1
ATOM 707 N N . SER A 1 89 ? 16.475 -13.448 -17.929 1.00 54.25 89 SER A N 1
ATOM 708 C CA . SER A 1 89 ? 15.776 -14.720 -17.845 1.00 54.25 89 SER A CA 1
ATOM 709 C C . SER A 1 89 ? 14.278 -14.470 -17.638 1.00 54.25 89 SER A C 1
ATOM 711 O O . SER A 1 89 ? 13.883 -13.480 -17.027 1.00 54.25 89 SER A O 1
ATOM 713 N N . ASN A 1 90 ? 13.434 -15.360 -18.161 1.00 51.81 90 ASN A N 1
ATOM 714 C CA . ASN A 1 90 ? 11.974 -15.310 -18.044 1.00 51.81 90 ASN A CA 1
ATOM 715 C C . ASN A 1 90 ? 11.521 -15.277 -16.567 1.00 51.81 90 ASN A C 1
ATOM 717 O O . ASN A 1 90 ? 11.251 -16.319 -15.972 1.00 51.81 90 ASN A O 1
ATOM 721 N N . GLY A 1 91 ? 11.469 -14.088 -15.964 1.00 61.91 91 GLY A N 1
ATOM 722 C CA . GLY A 1 91 ? 11.173 -13.929 -14.541 1.00 61.91 91 GLY A CA 1
ATOM 723 C C . GLY A 1 91 ? 11.583 -12.587 -13.936 1.00 61.91 91 GLY A C 1
ATOM 724 O O . GLY A 1 91 ? 11.837 -12.543 -12.733 1.00 61.91 91 GLY A O 1
ATOM 725 N N . ALA A 1 92 ? 11.653 -11.513 -14.732 1.00 75.00 92 ALA A N 1
ATOM 726 C CA . ALA A 1 92 ? 12.003 -10.182 -14.243 1.00 75.00 92 ALA A CA 1
ATOM 727 C C . ALA A 1 92 ? 11.112 -9.794 -13.048 1.00 75.00 92 ALA A C 1
ATOM 729 O O . ALA A 1 92 ? 9.879 -9.892 -13.099 1.00 75.00 92 ALA A O 1
ATOM 730 N N . ARG A 1 93 ? 11.742 -9.393 -11.939 1.00 83.75 93 ARG A N 1
ATOM 731 C CA . ARG A 1 93 ? 11.048 -8.941 -10.726 1.00 83.75 93 ARG A CA 1
ATOM 732 C C . ARG A 1 93 ? 11.297 -7.456 -10.522 1.00 83.75 93 ARG A C 1
ATOM 734 O O . ARG A 1 93 ? 12.422 -6.990 -10.659 1.00 83.75 93 ARG A O 1
ATOM 741 N N . ILE A 1 94 ? 10.247 -6.736 -10.144 1.00 91.38 94 ILE A N 1
ATOM 742 C CA . ILE A 1 94 ? 10.316 -5.320 -9.777 1.00 91.38 94 ILE A CA 1
ATOM 743 C C . ILE A 1 94 ? 10.062 -5.189 -8.283 1.00 91.38 94 ILE A C 1
ATOM 745 O O . ILE A 1 94 ? 9.192 -5.870 -7.729 1.00 91.38 94 ILE A O 1
ATOM 749 N N . ALA A 1 95 ? 10.805 -4.296 -7.639 1.00 93.19 95 ALA A N 1
ATOM 750 C CA . ALA A 1 95 ? 10.516 -3.801 -6.306 1.00 93.19 95 ALA A CA 1
ATOM 751 C C . ALA A 1 95 ? 10.204 -2.298 -6.353 1.00 93.19 95 ALA A C 1
ATOM 753 O O . ALA A 1 95 ? 10.977 -1.501 -6.875 1.00 93.19 95 ALA A O 1
ATOM 754 N N . ALA A 1 96 ? 9.068 -1.908 -5.782 1.00 95.19 96 ALA A N 1
ATOM 755 C CA . ALA A 1 96 ? 8.679 -0.517 -5.595 1.00 95.19 96 ALA A CA 1
ATOM 756 C C . ALA A 1 96 ? 8.805 -0.136 -4.118 1.00 95.19 96 ALA A C 1
ATOM 758 O O . ALA A 1 96 ? 8.376 -0.888 -3.236 1.00 95.19 96 ALA A O 1
ATOM 759 N N . TYR A 1 97 ? 9.358 1.046 -3.856 1.00 97.06 97 TYR A N 1
ATOM 760 C CA . TYR A 1 97 ? 9.577 1.566 -2.513 1.00 97.06 97 TYR A CA 1
ATOM 761 C C . TYR A 1 97 ? 8.825 2.878 -2.313 1.00 97.06 97 TYR A C 1
ATOM 763 O O . TYR A 1 97 ? 8.939 3.809 -3.117 1.00 97.06 97 TYR A O 1
ATOM 771 N N . ALA A 1 98 ? 8.077 2.964 -1.215 1.00 96.69 98 ALA A N 1
ATOM 772 C CA . ALA A 1 98 ? 7.298 4.143 -0.861 1.00 96.69 98 ALA A CA 1
ATOM 773 C C . ALA A 1 98 ? 7.533 4.570 0.590 1.00 96.69 98 ALA A C 1
ATOM 775 O O . ALA A 1 98 ? 7.875 3.757 1.451 1.00 96.69 98 ALA A O 1
ATOM 776 N N . SER A 1 99 ? 7.345 5.864 0.848 1.00 95.62 99 SER A N 1
ATOM 777 C CA . SER A 1 99 ? 7.420 6.466 2.177 1.00 95.62 99 SER A CA 1
ATOM 778 C C . SER A 1 99 ? 6.120 7.191 2.504 1.00 95.62 99 SER A C 1
ATOM 780 O O . SER A 1 99 ? 5.702 8.098 1.781 1.00 95.62 99 SER A O 1
ATOM 782 N N . PHE A 1 100 ? 5.513 6.810 3.623 1.00 93.50 100 PHE A N 1
ATOM 783 C CA . PHE A 1 100 ? 4.314 7.403 4.200 1.00 93.50 100 PHE A CA 1
ATOM 784 C C . PHE A 1 100 ? 4.719 8.179 5.454 1.00 93.50 100 PHE A C 1
ATOM 786 O O . PHE A 1 100 ? 4.699 7.658 6.568 1.00 93.50 100 PHE A O 1
ATOM 793 N N . ARG A 1 101 ? 5.198 9.415 5.257 1.00 89.25 101 ARG A N 1
ATOM 794 C CA . ARG A 1 101 ? 5.711 10.294 6.332 1.00 89.25 101 ARG A CA 1
ATOM 795 C C . ARG A 1 101 ? 6.765 9.612 7.231 1.00 89.25 101 ARG A C 1
ATOM 797 O O . ARG A 1 101 ? 6.793 9.836 8.435 1.00 89.25 101 ARG A O 1
ATOM 804 N N . GLY A 1 102 ? 7.629 8.776 6.645 1.00 91.75 102 GLY A N 1
ATOM 805 C CA . GLY A 1 102 ? 8.681 8.031 7.355 1.00 91.75 102 GLY A CA 1
ATOM 806 C C . GLY A 1 102 ? 8.354 6.558 7.635 1.00 91.75 102 GLY A C 1
ATOM 807 O O . GLY A 1 102 ? 9.262 5.776 7.927 1.00 91.75 102 GLY A O 1
ATOM 808 N N . LEU A 1 103 ? 7.095 6.138 7.479 1.00 94.19 103 LEU A N 1
ATOM 809 C CA . LEU A 1 103 ? 6.732 4.722 7.447 1.00 94.19 103 LEU A CA 1
ATOM 810 C C . LEU A 1 103 ? 7.070 4.156 6.065 1.00 94.19 103 LEU A C 1
ATOM 812 O O . LEU A 1 103 ? 6.548 4.608 5.048 1.00 94.19 103 LEU A O 1
ATOM 816 N N . LEU A 1 104 ? 7.995 3.203 6.024 1.00 97.44 104 LEU A N 1
ATOM 817 C CA . LEU A 1 104 ? 8.525 2.662 4.776 1.00 97.44 104 LEU A CA 1
ATOM 818 C C . LEU A 1 104 ? 7.713 1.459 4.301 1.00 97.44 104 LEU A C 1
ATOM 820 O O . LEU A 1 104 ? 7.267 0.639 5.107 1.00 97.44 104 LEU A O 1
ATOM 824 N N . MET A 1 105 ? 7.601 1.338 2.983 1.00 97.69 105 MET A N 1
ATOM 825 C CA . MET A 1 105 ? 7.009 0.199 2.299 1.00 97.69 105 MET A CA 1
ATOM 826 C C . MET A 1 105 ? 7.932 -0.293 1.186 1.00 97.69 105 MET A C 1
ATOM 828 O O . MET A 1 105 ? 8.511 0.515 0.458 1.00 97.69 105 MET A O 1
ATOM 832 N N . ARG A 1 106 ? 8.003 -1.615 1.019 1.00 96.44 106 ARG A N 1
ATOM 833 C CA . ARG A 1 106 ? 8.559 -2.294 -0.154 1.00 96.44 106 ARG A CA 1
ATOM 834 C C . ARG A 1 106 ? 7.540 -3.299 -0.674 1.00 96.44 106 ARG A C 1
ATOM 836 O O . ARG A 1 106 ? 7.135 -4.188 0.070 1.00 96.44 106 ARG A O 1
ATOM 843 N N . LEU A 1 107 ? 7.182 -3.191 -1.948 1.00 95.06 107 LEU A N 1
ATOM 844 C CA . LEU A 1 107 ? 6.358 -4.170 -2.655 1.00 95.06 107 LEU A CA 1
ATOM 845 C C . LEU A 1 107 ? 7.186 -4.793 -3.776 1.00 95.06 107 LEU A C 1
ATOM 847 O O . LEU A 1 107 ? 7.612 -4.080 -4.680 1.00 95.06 107 LEU A O 1
ATOM 851 N N . LYS A 1 108 ? 7.417 -6.107 -3.720 1.00 93.25 108 LYS A N 1
ATOM 852 C CA . LYS A 1 108 ? 8.189 -6.845 -4.728 1.00 93.25 108 LYS A CA 1
ATOM 853 C C . LYS A 1 108 ? 7.321 -7.893 -5.414 1.00 93.25 108 LYS A C 1
ATOM 855 O O . LYS A 1 108 ? 6.658 -8.682 -4.748 1.00 93.25 108 LYS A O 1
ATOM 860 N N . GLY A 1 109 ? 7.353 -7.940 -6.740 1.00 90.94 109 GLY A N 1
ATOM 861 C CA . GLY A 1 109 ? 6.531 -8.844 -7.545 1.00 90.94 109 GLY A CA 1
ATOM 862 C C . GLY A 1 109 ? 7.175 -9.178 -8.886 1.00 90.94 109 GLY A C 1
ATOM 863 O O . GLY A 1 109 ? 8.139 -8.538 -9.292 1.00 90.94 109 GLY A O 1
ATOM 864 N N . GLY A 1 110 ? 6.677 -10.223 -9.547 1.00 84.56 110 GLY A N 1
ATOM 865 C CA . GLY A 1 110 ? 7.038 -10.505 -10.939 1.00 84.56 110 GLY A CA 1
ATOM 866 C C . GLY A 1 110 ? 6.318 -9.557 -11.899 1.00 84.56 110 GLY A C 1
ATOM 867 O O . GLY A 1 110 ? 5.185 -9.157 -11.624 1.00 84.56 110 GLY A O 1
ATOM 868 N N . ILE A 1 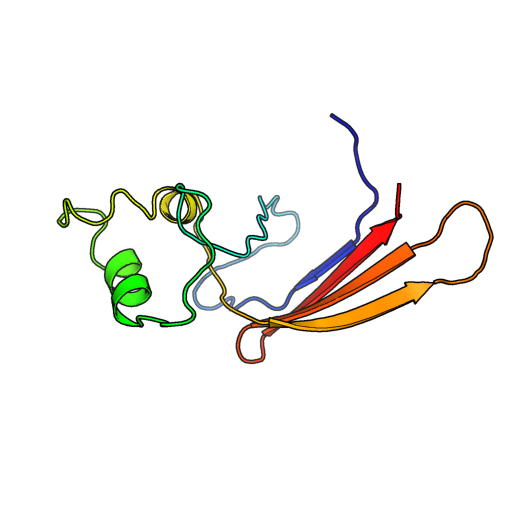111 ? 6.977 -9.215 -13.003 1.00 73.56 111 ILE A N 1
ATOM 869 C CA . ILE A 1 111 ? 6.350 -8.576 -14.163 1.00 73.56 111 ILE A CA 1
ATOM 870 C C . ILE A 1 111 ? 5.722 -9.713 -14.982 1.00 73.56 111 ILE A C 1
ATOM 872 O O . ILE A 1 111 ? 6.417 -10.678 -15.298 1.00 73.56 111 ILE A O 1
ATOM 876 N N . PHE A 1 112 ? 4.413 -9.666 -15.226 1.00 60.22 112 PHE A N 1
ATOM 877 C CA . PHE A 1 112 ? 3.701 -10.699 -15.994 1.00 60.22 112 PHE A CA 1
ATOM 878 C C . PHE A 1 112 ? 3.800 -10.461 -17.492 1.00 60.22 112 PHE A C 1
ATOM 880 O O . PHE A 1 112 ? 3.763 -9.275 -17.887 1.00 60.22 112 PHE A O 1
#

Secondary structure (DSSP, 8-state):
------EEEE---TTTS---TT--------S-S-TT-PPP-S---HHHHHHHHH-TTT-TT-GGGHHHHT-S-----EEEEEEE----SS--EEEEEEEETTEEEEEEEE--